Protein AF-A0A067PX54-F1 (afdb_monomer_lite)

Secondary structure (DSSP, 8-state):
---HHHHHHHHHHHTTTS---------TTSGGGSB--HHHHGGG-EEETTEEE--SB--TT-THHHHHHTT-

pLDDT: mean 89.55, std 6.74, range [55.0, 97.19]

Foldseek 3Di:
DPDPVCVVVVCCVVCVPDDDDDDDDDDPPLQLVAFDDPVVQVVVWDADPNDTDTRRTGDPPDPCSVVVSVVD

Sequence (72 aa):
MHDFGQSFRDPRIACQNIPLLLFKDDVSSAFLNLPVHPLRQLRQIVCVDGHFYTVGRLVFGNRASPRLWCAV

Structure (mmCIF, N/CA/C/O backbone):
data_AF-A0A067PX54-F1
#
_entry.id   AF-A0A067PX54-F1
#
loop_
_atom_site.group_PDB
_atom_site.id
_atom_site.type_symbol
_atom_site.label_atom_id
_atom_site.label_alt_id
_atom_site.label_comp_id
_atom_site.label_asym_id
_atom_site.label_entity_id
_atom_site.label_seq_id
_atom_site.pdbx_PDB_ins_code
_atom_site.Cartn_x
_atom_site.Cartn_y
_atom_site.Cartn_z
_atom_site.occupancy
_atom_site.B_iso_or_equiv
_atom_site.auth_seq_id
_atom_site.auth_comp_id
_atom_site.auth_asym_id
_atom_site.auth_atom_id
_atom_site.pdbx_PDB_model_num
ATOM 1 N N . MET A 1 1 ? 8.520 8.510 -7.924 1.00 55.00 1 MET A N 1
ATOM 2 C CA . MET A 1 1 ? 8.103 7.229 -8.525 1.00 55.00 1 MET A CA 1
ATOM 3 C C . MET A 1 1 ? 7.952 7.499 -10.010 1.00 55.00 1 MET A C 1
ATOM 5 O O . MET A 1 1 ? 7.056 8.253 -10.371 1.00 55.00 1 MET A O 1
ATOM 9 N N . HIS A 1 2 ? 8.903 7.038 -10.823 1.00 60.12 2 HIS A N 1
ATOM 10 C CA . HIS A 1 2 ? 8.737 7.073 -12.277 1.00 60.12 2 HIS A CA 1
ATOM 11 C C . HIS A 1 2 ? 7.588 6.141 -12.661 1.00 60.12 2 HIS A C 1
ATOM 13 O O . HIS A 1 2 ? 7.315 5.179 -11.938 1.00 60.12 2 HIS A O 1
ATOM 19 N N . ASP A 1 3 ? 6.903 6.439 -13.761 1.00 77.38 3 ASP A N 1
ATOM 20 C CA . ASP A 1 3 ? 5.948 5.494 -14.322 1.00 77.38 3 ASP A CA 1
ATOM 21 C C . ASP A 1 3 ? 6.720 4.238 -14.744 1.00 77.38 3 ASP A C 1
ATOM 23 O O . ASP A 1 3 ? 7.640 4.309 -15.563 1.00 77.38 3 ASP A O 1
ATOM 27 N N . PHE A 1 4 ? 6.359 3.093 -14.161 1.00 78.38 4 PHE A N 1
ATOM 28 C CA . PHE A 1 4 ? 6.971 1.803 -14.465 1.00 78.38 4 PHE A CA 1
ATOM 29 C C . PHE A 1 4 ? 6.961 1.518 -15.975 1.00 78.38 4 PHE A C 1
ATOM 31 O O . PHE A 1 4 ? 7.923 0.963 -16.506 1.00 78.38 4 PHE A O 1
ATOM 38 N N . GLY A 1 5 ? 5.921 1.969 -16.687 1.00 82.56 5 GLY A N 1
ATOM 39 C CA . GLY A 1 5 ? 5.835 1.838 -18.140 1.00 82.56 5 GLY A CA 1
ATOM 40 C C . GLY A 1 5 ? 6.927 2.612 -18.886 1.00 82.56 5 GLY A C 1
ATOM 41 O O . GLY A 1 5 ? 7.512 2.083 -19.832 1.00 82.56 5 GLY A O 1
ATOM 42 N N . GLN A 1 6 ? 7.258 3.831 -18.446 1.00 86.06 6 GLN A N 1
ATOM 43 C CA . GLN A 1 6 ? 8.338 4.629 -19.045 1.00 86.06 6 GLN A CA 1
ATOM 44 C C . GLN A 1 6 ? 9.704 3.996 -18.794 1.00 86.06 6 GLN A C 1
ATOM 46 O O . GLN A 1 6 ? 10.479 3.822 -19.733 1.00 86.06 6 GLN A O 1
ATOM 51 N N . SER A 1 7 ? 9.953 3.539 -17.563 1.00 86.31 7 SER A N 1
ATOM 52 C CA . SER A 1 7 ? 11.202 2.857 -17.203 1.00 86.31 7 SER A CA 1
ATOM 53 C C . SER A 1 7 ? 11.465 1.592 -18.025 1.00 86.31 7 SER A C 1
ATOM 55 O O . SER A 1 7 ? 12.610 1.169 -18.138 1.00 86.31 7 SER A O 1
ATOM 57 N N . PHE A 1 8 ? 10.427 1.000 -18.620 1.00 85.06 8 PHE A N 1
ATOM 58 C CA . PHE A 1 8 ? 10.545 -0.142 -19.525 1.00 85.06 8 PHE A CA 1
ATOM 59 C C . PHE A 1 8 ? 10.708 0.250 -20.991 1.00 85.06 8 PHE A C 1
ATOM 61 O O . PHE A 1 8 ? 11.454 -0.377 -21.749 1.00 85.06 8 PHE A O 1
ATOM 68 N N . ARG A 1 9 ? 9.971 1.281 -21.404 1.00 88.06 9 ARG A N 1
ATOM 69 C CA . ARG A 1 9 ? 9.916 1.729 -22.790 1.00 88.06 9 ARG A CA 1
ATOM 70 C C . ARG A 1 9 ? 11.233 2.353 -23.233 1.00 88.06 9 ARG A C 1
ATOM 72 O O . ARG A 1 9 ? 11.704 2.027 -24.321 1.00 88.06 9 ARG A O 1
ATOM 79 N N . ASP A 1 10 ? 11.830 3.197 -22.400 1.00 91.06 10 ASP A N 1
ATOM 80 C CA . ASP A 1 10 ? 13.024 3.953 -22.784 1.00 91.06 10 ASP A CA 1
ATOM 81 C C . ASP A 1 10 ? 14.227 3.027 -23.059 1.00 91.06 10 ASP A C 1
ATOM 83 O O . ASP A 1 10 ? 14.808 3.125 -24.145 1.00 91.06 10 ASP A O 1
ATOM 87 N N . PRO A 1 11 ? 14.552 2.035 -22.197 1.00 89.88 11 PRO A N 1
ATOM 88 C CA . PRO A 1 11 ? 15.604 1.062 -22.494 1.00 89.88 11 PRO A CA 1
ATOM 89 C C . PRO A 1 11 ? 15.283 0.188 -23.707 1.00 89.88 11 PRO A C 1
ATOM 91 O O . PRO A 1 11 ? 16.182 -0.161 -24.470 1.00 89.88 11 PRO A O 1
ATOM 94 N N . ARG A 1 12 ? 14.005 -0.156 -23.930 1.00 89.38 12 ARG A N 1
ATOM 95 C CA . ARG A 1 12 ? 13.598 -0.954 -25.097 1.00 89.38 12 ARG A CA 1
ATOM 96 C C . ARG A 1 12 ? 13.836 -0.213 -26.411 1.00 89.38 12 ARG A C 1
ATOM 98 O O . ARG A 1 12 ? 14.247 -0.846 -27.382 1.00 89.38 12 ARG A O 1
ATOM 105 N N . ILE A 1 13 ? 13.597 1.099 -26.438 1.00 92.12 13 ILE A N 1
ATOM 106 C CA . ILE A 1 13 ? 13.860 1.954 -27.605 1.00 92.12 13 ILE A CA 1
ATOM 107 C C . ILE A 1 13 ? 15.365 2.159 -27.806 1.00 92.12 13 ILE A C 1
ATOM 109 O O . ILE A 1 13 ? 15.823 2.136 -28.948 1.00 92.12 13 ILE A O 1
ATOM 113 N N . ALA A 1 14 ? 16.130 2.342 -26.727 1.00 92.00 14 ALA A N 1
ATOM 114 C CA . ALA A 1 14 ? 17.573 2.575 -26.795 1.00 92.00 14 ALA A CA 1
ATOM 115 C C . ALA A 1 14 ? 18.372 1.314 -27.182 1.00 92.00 14 ALA A C 1
ATOM 117 O O . ALA A 1 14 ? 19.378 1.407 -27.881 1.00 92.00 14 ALA A O 1
ATOM 118 N N . CYS A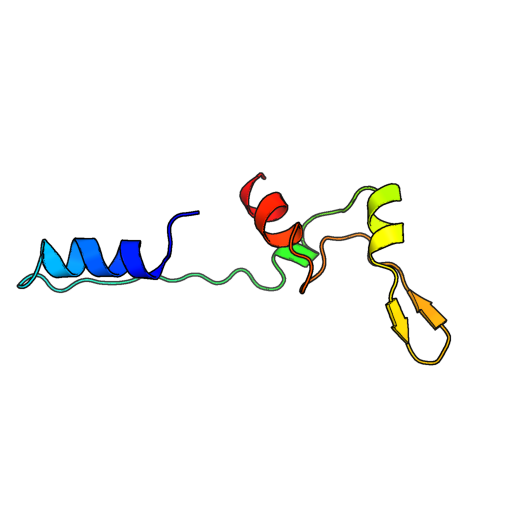 1 15 ? 17.908 0.132 -26.769 1.00 90.56 15 CYS A N 1
ATOM 119 C CA . CYS A 1 15 ? 18.618 -1.141 -26.905 1.00 90.56 15 CYS A CA 1
ATOM 120 C C . CYS A 1 15 ? 17.827 -2.154 -27.757 1.00 90.56 15 CYS A C 1
ATOM 122 O O . CYS A 1 15 ? 17.605 -3.290 -27.341 1.00 90.56 15 CYS A O 1
ATOM 124 N N . GLN A 1 16 ? 17.376 -1.758 -28.954 1.00 83.19 16 GLN A N 1
ATOM 125 C CA . GLN A 1 16 ? 16.439 -2.545 -29.785 1.00 83.19 16 GLN A CA 1
ATOM 126 C C . GLN A 1 16 ? 16.900 -3.981 -30.088 1.00 83.19 16 GLN A C 1
ATOM 128 O O . GLN A 1 16 ? 16.061 -4.884 -30.151 1.00 83.19 16 GLN A O 1
ATOM 133 N N . ASN A 1 17 ? 18.215 -4.192 -30.195 1.00 90.00 17 ASN A N 1
ATOM 134 C CA . ASN A 1 17 ? 18.827 -5.467 -30.579 1.00 90.00 17 ASN A CA 1
ATOM 135 C C . ASN A 1 17 ? 19.534 -6.187 -29.420 1.00 90.00 17 ASN A C 1
ATOM 137 O O . ASN A 1 17 ? 20.215 -7.184 -29.647 1.00 90.00 17 ASN A O 1
ATOM 141 N N . ILE A 1 18 ? 19.400 -5.688 -28.189 1.00 92.44 18 ILE A N 1
ATOM 142 C CA . ILE A 1 18 ? 19.990 -6.310 -27.001 1.00 92.44 18 ILE A CA 1
ATOM 143 C C . ILE A 1 18 ? 18.855 -6.963 -26.203 1.00 92.44 18 ILE A C 1
ATOM 145 O O . ILE A 1 18 ? 17.840 -6.306 -25.950 1.00 92.44 18 ILE A O 1
ATOM 149 N N . PRO A 1 19 ? 18.985 -8.237 -25.796 1.00 88.69 19 PRO A N 1
ATOM 150 C CA . PRO A 1 19 ? 18.007 -8.860 -24.918 1.00 88.69 19 PRO A CA 1
ATOM 151 C C . PRO A 1 19 ? 17.979 -8.124 -23.575 1.00 88.69 19 PRO A C 1
ATOM 153 O O . PRO A 1 19 ? 18.997 -7.986 -22.899 1.00 88.69 19 PRO A O 1
ATOM 156 N N . LEU A 1 20 ? 16.796 -7.644 -23.196 1.00 90.06 20 LEU A N 1
ATOM 157 C CA . LEU A 1 20 ? 16.565 -7.004 -21.907 1.00 90.06 20 LEU A CA 1
ATOM 158 C C . LEU A 1 20 ? 16.016 -8.035 -20.925 1.00 90.06 20 LEU A C 1
ATOM 160 O O . LEU A 1 20 ? 15.070 -8.756 -21.245 1.00 90.06 20 LEU A O 1
ATOM 164 N N . LEU A 1 21 ? 16.588 -8.071 -19.724 1.00 89.00 21 LEU A N 1
ATOM 165 C CA . LEU A 1 21 ? 16.119 -8.906 -18.626 1.00 89.00 21 LEU A CA 1
ATOM 166 C C . LEU A 1 21 ? 15.503 -8.017 -17.5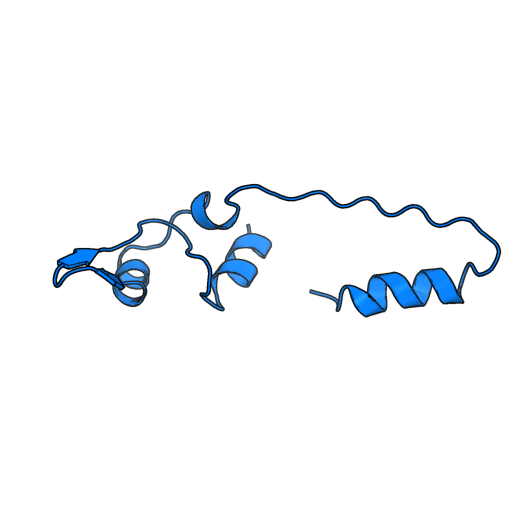45 1.00 89.00 21 LEU A C 1
ATOM 168 O O . LEU A 1 21 ? 16.148 -7.087 -17.062 1.00 89.00 21 LEU A O 1
ATOM 172 N N . LEU A 1 22 ? 14.257 -8.307 -17.173 1.00 86.69 22 LEU A N 1
ATOM 173 C CA . LEU A 1 22 ? 13.581 -7.650 -16.060 1.00 86.69 22 LEU A CA 1
ATOM 174 C C . LEU A 1 22 ? 13.612 -8.540 -14.831 1.00 86.69 22 LEU A C 1
ATOM 176 O O . LEU A 1 22 ? 13.136 -9.673 -14.866 1.00 86.69 22 LEU A O 1
ATOM 180 N N . PHE A 1 23 ? 14.054 -7.955 -13.726 1.00 87.88 23 PHE A N 1
ATOM 181 C CA . PHE A 1 23 ? 13.864 -8.510 -12.399 1.00 87.88 23 PHE A CA 1
ATOM 182 C C . PHE A 1 23 ? 12.748 -7.750 -11.692 1.00 87.88 23 PHE A C 1
ATOM 184 O O . PHE A 1 23 ? 12.778 -6.523 -11.595 1.00 87.88 23 PHE A O 1
ATOM 191 N N . LYS A 1 24 ? 11.759 -8.489 -11.199 1.00 86.19 24 LYS A N 1
ATOM 192 C CA . LYS A 1 24 ? 10.749 -7.978 -10.280 1.00 86.19 24 LYS A CA 1
ATOM 193 C C . LYS A 1 24 ? 10.871 -8.772 -8.992 1.00 86.19 24 LYS A C 1
ATOM 195 O O . LYS A 1 24 ? 10.900 -9.998 -9.041 1.00 86.19 24 LYS A O 1
ATOM 200 N N . ASP A 1 25 ? 10.870 -8.059 -7.878 1.00 88.56 25 ASP A N 1
ATOM 201 C CA . ASP A 1 25 ? 10.647 -8.638 -6.563 1.00 88.56 25 ASP A CA 1
ATOM 202 C C . ASP A 1 25 ? 9.346 -8.067 -5.986 1.00 88.56 25 ASP A C 1
ATOM 204 O O . ASP A 1 25 ? 8.953 -6.942 -6.320 1.00 88.56 25 ASP A O 1
ATOM 208 N N . ASP A 1 26 ? 8.642 -8.860 -5.186 1.00 89.69 26 ASP A N 1
ATOM 209 C CA . ASP A 1 26 ? 7.390 -8.462 -4.548 1.00 89.69 26 ASP A CA 1
ATOM 210 C C . ASP A 1 26 ? 7.481 -8.659 -3.039 1.00 89.69 26 ASP A C 1
ATOM 212 O O . ASP A 1 26 ? 7.731 -9.755 -2.535 1.00 89.69 26 ASP A O 1
ATOM 216 N N . VAL A 1 27 ? 7.246 -7.578 -2.299 1.00 87.62 27 VAL A N 1
ATOM 217 C CA . VAL A 1 27 ? 7.312 -7.607 -0.842 1.00 87.62 27 VAL A CA 1
ATOM 218 C C . VAL A 1 27 ? 5.937 -7.976 -0.305 1.00 87.62 27 VAL A C 1
ATOM 220 O O . VAL A 1 27 ? 5.026 -7.144 -0.229 1.00 87.62 27 VAL A O 1
ATOM 223 N N . SER A 1 28 ? 5.805 -9.233 0.119 1.00 87.12 28 SER A N 1
ATOM 224 C CA . SER A 1 28 ? 4.595 -9.722 0.780 1.00 87.12 28 SER A CA 1
ATOM 225 C C . SER A 1 28 ? 4.226 -8.826 1.959 1.00 87.12 28 SER A C 1
ATOM 227 O O . SER A 1 28 ? 5.043 -8.543 2.838 1.00 87.12 28 SER A O 1
ATOM 229 N N . SER A 1 29 ? 2.968 -8.385 1.981 1.00 88.25 29 SER A N 1
ATOM 230 C CA . SER A 1 29 ? 2.419 -7.586 3.078 1.00 88.25 29 SER A CA 1
ATOM 231 C C . SER A 1 29 ? 3.189 -6.287 3.365 1.00 88.25 29 SER A C 1
ATOM 233 O O . SER A 1 29 ? 3.145 -5.813 4.496 1.00 88.25 29 SER A O 1
ATOM 235 N N . ALA A 1 30 ? 3.849 -5.682 2.364 1.00 90.88 30 ALA A N 1
ATOM 236 C CA . ALA A 1 30 ? 4.719 -4.505 2.518 1.00 90.88 30 ALA A CA 1
ATOM 237 C C . ALA A 1 30 ? 4.172 -3.444 3.494 1.00 90.88 30 ALA A C 1
ATOM 239 O O . ALA A 1 30 ? 4.788 -3.132 4.509 1.00 90.88 30 ALA A O 1
ATOM 240 N N . PHE A 1 31 ? 2.960 -2.939 3.254 1.00 92.88 31 PHE A N 1
ATOM 241 C CA . PHE A 1 31 ? 2.360 -1.901 4.103 1.00 92.88 31 PHE A CA 1
ATOM 242 C C . PHE A 1 31 ? 2.083 -2.390 5.526 1.00 92.88 31 PHE A C 1
ATOM 244 O O . PHE A 1 31 ? 2.337 -1.680 6.500 1.00 92.88 31 PHE A O 1
ATOM 251 N N . LEU A 1 32 ? 1.661 -3.643 5.664 1.00 92.62 32 LEU A N 1
ATOM 252 C CA . LEU A 1 32 ? 1.432 -4.258 6.963 1.00 92.62 32 LEU A CA 1
ATOM 253 C C . LEU A 1 32 ? 2.738 -4.526 7.720 1.00 92.62 32 LEU A C 1
ATOM 255 O O . LEU A 1 32 ? 2.666 -5.078 8.807 1.00 92.62 32 LEU A O 1
ATOM 259 N N . ASN A 1 33 ? 3.913 -4.149 7.217 1.00 92.38 33 ASN A N 1
ATOM 260 C CA . ASN A 1 33 ? 5.167 -4.225 7.967 1.00 92.38 33 ASN A CA 1
ATOM 261 C C . ASN A 1 33 ? 5.559 -2.885 8.615 1.00 92.38 33 ASN A C 1
ATOM 263 O O . ASN A 1 33 ? 6.452 -2.867 9.457 1.00 92.38 33 ASN A O 1
ATOM 267 N N . LEU A 1 34 ? 4.879 -1.776 8.285 1.00 93.06 34 LEU A N 1
ATOM 268 C CA . LEU A 1 34 ? 5.178 -0.455 8.847 1.00 93.06 34 LEU A CA 1
ATOM 269 C C . LEU A 1 34 ? 4.123 -0.004 9.864 1.00 93.06 34 LEU A C 1
ATOM 271 O O . LEU A 1 34 ? 2.929 -0.015 9.545 1.00 93.06 34 LEU A O 1
ATOM 275 N N . PRO A 1 35 ? 4.531 0.444 11.068 1.00 94.62 35 PRO A N 1
ATOM 276 C CA . PRO A 1 35 ? 3.608 0.975 12.060 1.00 94.62 35 PRO A CA 1
ATOM 277 C C . PRO A 1 35 ? 3.040 2.331 11.628 1.00 94.62 35 PRO A C 1
ATOM 279 O O . PRO A 1 35 ? 3.670 3.110 10.911 1.00 94.62 35 PRO A O 1
ATOM 282 N N . VAL A 1 36 ? 1.839 2.636 12.112 1.00 93.62 36 VAL A N 1
ATOM 283 C CA . VAL A 1 36 ? 1.162 3.916 11.890 1.00 93.62 36 VAL A CA 1
ATOM 284 C C . VAL A 1 36 ? 0.960 4.635 13.214 1.00 93.62 36 VAL A C 1
ATOM 286 O O . VAL A 1 36 ? 0.537 4.038 14.200 1.00 93.62 36 VAL A O 1
ATOM 289 N N . HIS A 1 37 ? 1.205 5.946 13.222 1.00 92.25 37 HIS A N 1
ATOM 290 C CA . HIS A 1 37 ? 0.946 6.796 14.384 1.00 92.25 37 HIS A CA 1
ATOM 291 C C . HIS A 1 37 ? -0.528 6.695 14.838 1.00 92.25 37 HIS A C 1
ATOM 293 O O . HIS A 1 37 ? -1.407 6.812 13.981 1.00 92.25 37 HIS A O 1
ATOM 299 N N . PRO A 1 38 ? -0.848 6.584 16.144 1.00 93.19 38 PRO A N 1
ATOM 300 C CA . PRO A 1 38 ? -2.217 6.364 16.635 1.00 93.19 38 PRO A CA 1
ATOM 301 C C . PRO A 1 38 ? -3.281 7.310 16.053 1.00 93.19 38 PRO A C 1
ATOM 303 O O . PRO A 1 38 ? -4.325 6.869 15.583 1.00 93.19 38 PRO A O 1
ATOM 306 N N . LEU A 1 39 ? -2.981 8.610 15.952 1.00 93.06 39 LEU A N 1
ATOM 307 C CA . LEU A 1 39 ? -3.897 9.594 15.342 1.00 93.06 39 LEU A CA 1
ATOM 308 C C . LEU A 1 39 ? -4.243 9.301 13.871 1.00 93.06 39 LEU A C 1
ATOM 310 O O . LEU A 1 39 ? -5.314 9.667 13.390 1.00 93.06 39 LEU A O 1
ATOM 314 N N . ARG A 1 40 ? -3.339 8.656 13.129 1.00 89.50 40 ARG A N 1
ATOM 315 C CA . ARG A 1 40 ? -3.571 8.243 11.739 1.00 89.50 40 ARG A CA 1
ATOM 316 C C . ARG A 1 40 ? -4.366 6.934 11.661 1.00 89.50 40 ARG A C 1
ATOM 318 O O . ARG A 1 40 ? -5.102 6.780 10.692 1.00 89.50 40 ARG A O 1
ATOM 325 N N . GLN A 1 41 ? -4.286 6.061 12.671 1.00 93.00 41 GLN A N 1
ATOM 326 C CA . GLN A 1 41 ? -5.069 4.815 12.745 1.00 93.00 41 GLN A CA 1
ATOM 327 C C . GLN A 1 41 ? -6.573 5.102 12.837 1.00 93.00 41 GLN A C 1
ATOM 329 O O . GLN A 1 41 ? -7.374 4.418 12.208 1.00 93.00 41 GLN A O 1
ATOM 334 N N . LEU A 1 42 ? -6.962 6.177 13.533 1.00 91.94 42 LEU A N 1
ATOM 335 C CA . LEU A 1 42 ? -8.361 6.623 13.616 1.00 91.94 42 LEU A CA 1
ATOM 336 C C . LEU A 1 42 ? -8.972 6.940 12.241 1.00 91.94 42 LEU A C 1
ATOM 338 O O . LEU A 1 42 ? -10.175 6.818 12.043 1.00 91.94 42 LEU A O 1
ATOM 342 N N . ARG A 1 43 ? -8.142 7.318 11.261 1.00 90.38 43 ARG A N 1
ATOM 343 C CA . ARG A 1 43 ? -8.575 7.593 9.880 1.00 90.38 43 ARG A CA 1
ATOM 344 C C . ARG A 1 43 ? -8.648 6.334 9.010 1.00 90.38 43 ARG A C 1
ATOM 346 O O . ARG A 1 43 ? -8.931 6.446 7.822 1.00 90.38 43 ARG A O 1
ATOM 353 N N . GLN A 1 44 ? -8.329 5.175 9.578 1.00 92.19 44 GLN A N 1
ATOM 354 C CA . GLN A 1 44 ? -8.304 3.867 8.922 1.00 92.19 44 GLN A CA 1
ATOM 355 C C . GLN A 1 44 ? -9.284 2.889 9.589 1.00 92.19 44 GLN A C 1
ATOM 357 O O . GLN A 1 44 ? 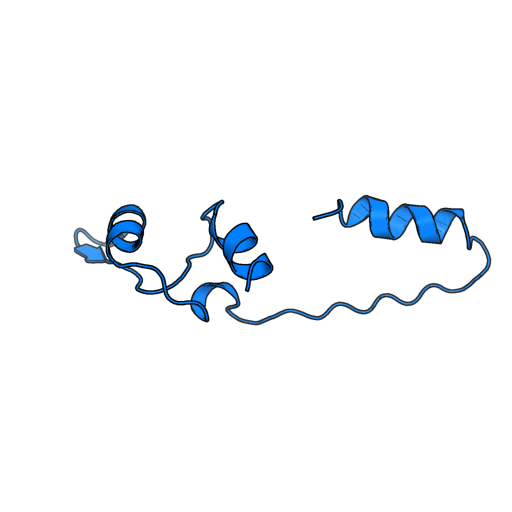-9.158 1.682 9.402 1.00 92.19 44 GLN A O 1
ATOM 362 N N . ILE A 1 45 ? -10.241 3.398 10.374 1.00 93.56 45 ILE A N 1
ATOM 363 C CA . ILE A 1 45 ? -11.279 2.574 10.992 1.00 93.56 45 ILE A CA 1
ATOM 364 C C . ILE A 1 45 ? -12.136 1.935 9.898 1.00 93.56 45 ILE A C 1
ATOM 366 O O . ILE A 1 45 ? -12.615 2.624 8.996 1.00 93.56 45 ILE A O 1
ATOM 370 N N . VAL A 1 46 ? -12.354 0.629 10.011 1.00 93.12 46 VAL A N 1
ATOM 371 C CA . VAL A 1 46 ? -13.272 -0.129 9.155 1.00 93.12 46 VAL A CA 1
ATOM 372 C C . VAL A 1 46 ? -14.403 -0.709 9.994 1.00 93.12 46 VAL A C 1
ATOM 374 O O . VAL A 1 46 ? -14.181 -1.135 11.127 1.00 93.12 46 VAL A O 1
ATOM 377 N N . CYS A 1 47 ? -15.616 -0.699 9.442 1.00 96.31 47 CYS A N 1
ATOM 378 C CA . CYS A 1 47 ? -16.776 -1.348 10.043 1.00 96.31 47 CYS A CA 1
ATOM 379 C C . CYS A 1 47 ? -16.979 -2.714 9.384 1.00 96.31 47 CYS A C 1
ATOM 381 O O . CYS A 1 47 ? -17.090 -2.787 8.159 1.00 96.31 47 CYS A O 1
ATOM 383 N N . VAL A 1 48 ? -17.016 -3.773 10.186 1.00 95.94 48 VAL A N 1
ATOM 384 C CA . VAL A 1 48 ? -17.308 -5.145 9.752 1.00 95.94 48 VAL A CA 1
ATOM 385 C C . VAL A 1 48 ? -18.338 -5.707 10.721 1.00 95.94 48 VAL A C 1
ATOM 387 O O . VAL A 1 48 ? -18.120 -5.669 11.928 1.00 95.94 48 VAL A O 1
ATOM 390 N N . ASP A 1 49 ? -19.483 -6.151 10.203 1.00 96.94 49 ASP A N 1
ATOM 391 C CA . ASP A 1 49 ? -20.591 -6.712 10.991 1.00 96.94 49 ASP A CA 1
ATOM 392 C C . ASP A 1 49 ? -21.035 -5.835 12.181 1.00 96.94 49 ASP A C 1
ATOM 394 O O . ASP A 1 49 ? -21.364 -6.321 13.257 1.00 96.94 49 ASP A O 1
ATOM 398 N N . GLY A 1 50 ? -21.025 -4.509 12.000 1.00 96.94 50 GLY A N 1
ATOM 399 C CA . GLY A 1 50 ? -21.406 -3.545 13.042 1.00 96.94 50 GLY A CA 1
ATOM 400 C C . GLY A 1 50 ? -20.317 -3.259 14.084 1.00 96.94 50 GLY A C 1
ATOM 401 O O . GLY A 1 50 ? -20.531 -2.434 14.972 1.00 96.94 50 GLY A O 1
ATOM 402 N N . HIS A 1 51 ? -19.142 -3.879 13.963 1.00 97.19 51 HIS A N 1
ATOM 403 C CA . HIS A 1 51 ? -17.985 -3.645 14.820 1.00 97.19 51 HIS A CA 1
ATOM 404 C C . HIS A 1 51 ? -16.943 -2.763 14.127 1.00 97.19 51 HIS A C 1
ATOM 406 O O . HIS A 1 51 ? -16.672 -2.906 12.935 1.00 97.19 51 HIS A O 1
ATOM 412 N N . PHE A 1 52 ? -16.325 -1.861 14.891 1.00 96.56 52 PHE A N 1
ATOM 413 C CA . PHE A 1 52 ? -15.267 -0.980 14.402 1.00 96.56 52 PHE A CA 1
ATOM 414 C C . PHE A 1 52 ? -13.887 -1.547 14.729 1.00 96.56 52 PHE A C 1
ATOM 416 O O . PHE A 1 52 ? -13.582 -1.826 15.888 1.00 96.56 52 PHE A O 1
ATOM 423 N N . TYR A 1 53 ? -13.034 -1.649 13.713 1.00 94.56 53 TYR A N 1
ATOM 424 C CA . TYR A 1 53 ? -11.668 -2.151 13.832 1.00 94.56 53 TYR A CA 1
ATOM 425 C C . TYR A 1 53 ? -10.662 -1.090 13.405 1.00 94.56 53 TYR A C 1
ATOM 427 O O . TYR A 1 53 ? -10.865 -0.383 12.417 1.00 94.56 53 TYR A O 1
ATOM 435 N N . THR A 1 54 ? -9.549 -1.011 14.128 1.00 92.12 54 THR A N 1
ATOM 436 C CA . THR A 1 54 ? -8.380 -0.207 13.768 1.00 92.12 54 THR A CA 1
ATOM 437 C C . THR A 1 54 ? -7.218 -1.119 13.399 1.00 92.12 54 THR A C 1
ATOM 439 O O . THR A 1 54 ? -7.045 -2.198 13.964 1.00 92.12 54 THR A O 1
ATOM 442 N N . VAL A 1 55 ? -6.385 -0.671 12.460 1.00 91.31 55 VAL A N 1
ATOM 443 C CA . VAL A 1 55 ? -5.138 -1.354 12.105 1.00 91.31 55 VAL A CA 1
ATOM 444 C C . VAL A 1 55 ? -3.971 -0.485 12.553 1.00 91.31 55 VAL A C 1
ATOM 446 O O . VAL A 1 55 ? -3.869 0.680 12.177 1.00 91.31 55 VAL A O 1
ATOM 449 N N . GLY A 1 56 ? -3.064 -1.052 13.351 1.00 94.12 56 GLY A N 1
ATOM 450 C CA . GLY A 1 56 ? -1.891 -0.339 13.876 1.00 94.12 56 GLY A CA 1
ATOM 451 C C . GLY A 1 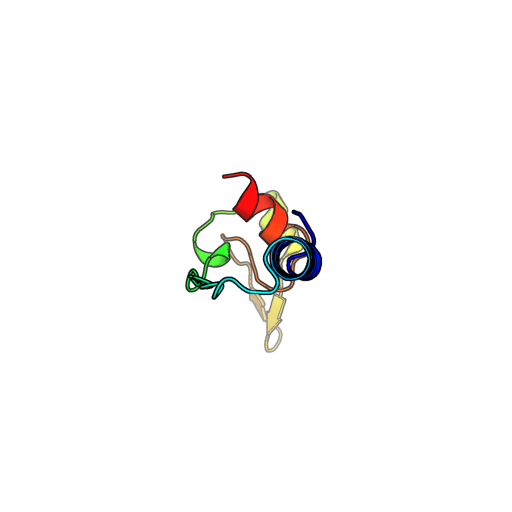56 ? -0.774 -0.083 12.857 1.00 94.12 56 GLY A C 1
ATOM 452 O O . GLY A 1 56 ? 0.316 0.359 13.220 1.00 94.12 56 GLY A O 1
ATOM 453 N N . ARG A 1 57 ? -1.013 -0.415 11.588 1.00 95.31 57 ARG A N 1
ATOM 454 C CA . ARG A 1 57 ? -0.026 -0.494 10.508 1.00 95.31 57 ARG A CA 1
ATOM 455 C C . ARG A 1 57 ? -0.562 0.179 9.249 1.00 95.31 57 ARG A C 1
ATOM 457 O O . ARG A 1 57 ? -1.754 0.478 9.174 1.00 95.31 57 ARG A O 1
ATOM 464 N N . LEU A 1 58 ? 0.290 0.422 8.254 1.00 94.94 58 LEU A N 1
ATOM 465 C CA . LEU A 1 58 ? -0.202 0.919 6.968 1.00 94.94 58 LEU A CA 1
ATOM 466 C C . LEU A 1 58 ? -1.133 -0.117 6.332 1.00 94.94 58 LEU A C 1
ATOM 468 O O . LEU A 1 58 ? -0.870 -1.315 6.358 1.00 94.94 58 LEU A O 1
ATOM 472 N N . VAL A 1 59 ? -2.221 0.361 5.733 1.00 93.19 59 VAL A N 1
ATOM 473 C CA . VAL A 1 59 ? -3.241 -0.491 5.110 1.00 93.19 59 VAL A CA 1
ATOM 474 C C . VAL A 1 59 ? -3.198 -0.389 3.592 1.00 93.19 59 VAL A C 1
ATOM 476 O O . VAL A 1 59 ? -2.797 0.639 3.031 1.00 93.19 59 VAL A O 1
ATOM 479 N N . PHE A 1 60 ? -3.653 -1.443 2.924 1.00 90.69 60 PHE A N 1
ATOM 480 C CA . PHE A 1 60 ? -3.905 -1.431 1.486 1.00 90.69 60 PHE A CA 1
ATOM 481 C C . PHE A 1 60 ? -5.095 -0.524 1.137 1.00 90.69 60 PHE A C 1
ATOM 483 O O . PHE A 1 60 ? -5.927 -0.209 1.983 1.00 90.69 60 PHE A O 1
ATOM 490 N N . GLY A 1 61 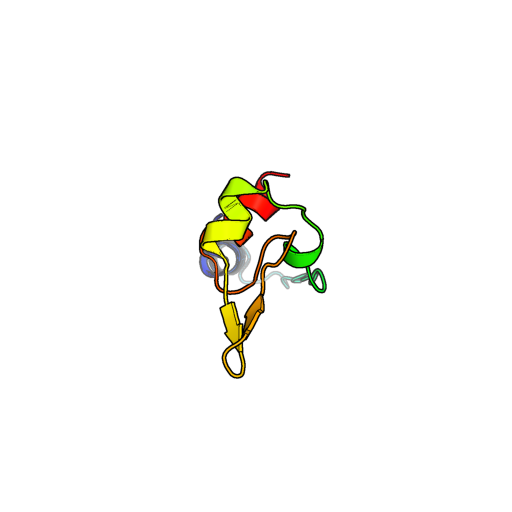? -5.138 -0.036 -0.105 1.00 87.88 61 GLY A N 1
ATOM 491 C CA . GLY A 1 61 ? -6.173 0.897 -0.574 1.00 87.88 61 GLY A CA 1
ATOM 492 C C . GLY A 1 61 ? -5.998 2.348 -0.103 1.00 87.88 61 GLY A C 1
ATOM 493 O O . GLY A 1 61 ? -6.648 3.251 -0.625 1.00 87.88 61 GLY A O 1
ATOM 494 N N . ASN A 1 62 ? -5.080 2.620 0.829 1.00 88.50 62 ASN A N 1
ATOM 495 C CA . ASN A 1 62 ? -4.786 3.979 1.269 1.00 88.50 62 ASN A CA 1
ATOM 496 C C . ASN A 1 62 ? -3.719 4.630 0.376 1.00 88.50 62 ASN A C 1
ATOM 498 O O . ASN A 1 62 ? -2.589 4.153 0.285 1.00 88.50 62 ASN A O 1
ATOM 502 N N . ARG A 1 63 ? -4.049 5.779 -0.231 1.00 89.25 63 ARG A N 1
ATOM 503 C CA . ARG A 1 63 ? -3.144 6.535 -1.119 1.00 89.25 63 ARG A CA 1
ATOM 504 C C . ARG A 1 63 ? -1.827 6.954 -0.452 1.00 89.25 63 ARG A C 1
ATOM 506 O O . ARG A 1 63 ? -0.829 7.149 -1.145 1.00 89.25 63 ARG A O 1
ATOM 513 N 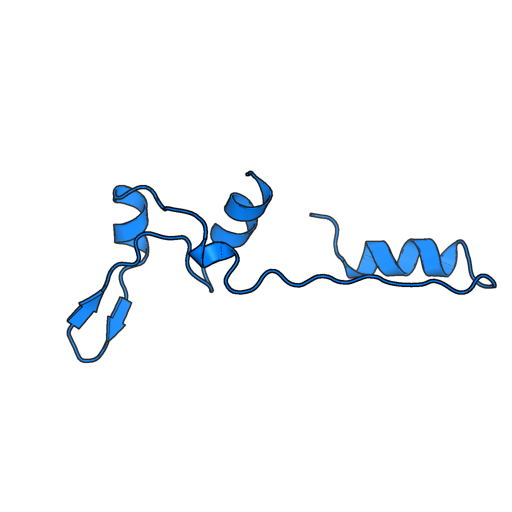N . ALA A 1 64 ? -1.813 7.132 0.867 1.00 90.69 64 ALA A N 1
ATOM 514 C CA . ALA A 1 64 ? -0.607 7.495 1.602 1.00 90.69 64 ALA A CA 1
ATOM 515 C C . ALA A 1 64 ? 0.322 6.295 1.849 1.00 90.69 64 ALA A C 1
ATOM 517 O O . ALA A 1 64 ? 1.528 6.505 1.938 1.00 90.69 64 ALA A O 1
ATOM 518 N N . SER A 1 65 ? -0.199 5.064 1.917 1.00 92.25 65 SER A N 1
ATOM 519 C CA . SER A 1 65 ? 0.598 3.879 2.264 1.00 92.25 65 SER A CA 1
ATOM 520 C C . SER A 1 65 ? 1.772 3.629 1.308 1.00 92.25 65 SER A C 1
ATOM 522 O O . SER A 1 65 ? 2.890 3.522 1.807 1.00 92.25 65 SER A O 1
ATOM 524 N N . PRO A 1 66 ? 1.604 3.651 -0.034 1.00 91.25 66 PRO A N 1
ATOM 525 C CA . PRO A 1 66 ? 2.738 3.513 -0.951 1.00 91.25 66 PRO A CA 1
ATOM 526 C C . PRO A 1 66 ? 3.787 4.615 -0.782 1.00 91.25 66 PRO A C 1
ATOM 528 O O . PRO A 1 66 ? 4.981 4.359 -0.877 1.00 91.25 66 PRO A O 1
ATOM 531 N N . ARG A 1 67 ? 3.351 5.853 -0.508 1.00 90.81 67 ARG A N 1
ATOM 532 C CA . ARG A 1 67 ? 4.262 6.994 -0.335 1.00 90.81 67 ARG A CA 1
ATOM 533 C C . ARG A 1 67 ? 5.088 6.874 0.939 1.00 90.81 67 ARG A C 1
ATOM 535 O O . ARG A 1 67 ? 6.261 7.208 0.915 1.00 90.81 67 ARG A O 1
ATOM 542 N N . LEU A 1 68 ? 4.461 6.426 2.025 1.00 90.62 68 LEU A N 1
ATOM 543 C CA . LEU A 1 68 ? 5.129 6.212 3.304 1.00 90.62 68 LEU A CA 1
ATOM 544 C C . LEU A 1 68 ? 6.074 5.013 3.236 1.00 90.62 68 LEU A C 1
ATOM 546 O O . LEU A 1 68 ? 7.185 5.121 3.728 1.00 90.62 68 LEU A O 1
ATOM 550 N N . TRP A 1 69 ? 5.677 3.924 2.570 1.00 91.44 69 TRP A N 1
ATOM 551 C CA . TRP A 1 69 ? 6.549 2.769 2.341 1.00 91.44 69 TRP A CA 1
ATOM 552 C C . TRP A 1 69 ? 7.825 3.137 1.580 1.00 91.44 69 TRP A C 1
ATOM 554 O O . TRP A 1 69 ? 8.906 2.752 1.995 1.00 91.44 69 TRP A O 1
ATOM 564 N N . CYS A 1 70 ? 7.719 3.929 0.510 1.00 89.69 70 CYS A N 1
ATOM 565 C CA . CYS A 1 70 ? 8.888 4.378 -0.253 1.00 89.69 70 CYS A CA 1
ATOM 566 C C . CYS A 1 70 ? 9.730 5.468 0.440 1.00 89.69 70 CYS A C 1
ATOM 568 O O . CYS A 1 70 ? 10.712 5.909 -0.151 1.00 89.69 70 CYS A O 1
ATOM 570 N N . ALA A 1 71 ? 9.308 5.976 1.603 1.00 88.44 71 ALA A N 1
ATOM 571 C CA . ALA A 1 71 ? 10.017 7.024 2.342 1.00 88.44 71 ALA A CA 1
ATOM 572 C C . ALA A 1 71 ? 10.846 6.485 3.520 1.00 88.44 71 ALA A C 1
ATOM 574 O O . ALA A 1 71 ? 11.570 7.264 4.140 1.00 88.44 71 ALA A O 1
ATOM 575 N N . VAL A 1 72 ? 10.694 5.198 3.841 1.00 78.81 72 VAL A N 1
ATOM 576 C CA . VAL A 1 72 ? 11.538 4.459 4.791 1.00 78.81 72 VAL A CA 1
ATOM 577 C C . VAL A 1 72 ? 12.723 3.881 4.031 1.00 78.81 72 VAL A C 1
ATOM 579 O O . VAL A 1 72 ? 13.841 3.958 4.579 1.00 78.81 72 VAL A O 1
#

Radius of gyration: 18.33 Å; chains: 1; bounding box: 41×19×47 Å

Organism: NCBI:txid933084